Protein AF-A0A832UX25-F1 (afdb_monomer)

Sequence (79 aa):
MQLIEQVASDEIIEQAFSWLCLKRKEHSPNNDVWNLRRHWQTIKPNLQKQLLDGTYQFSPQQEIRFETDTIELWASLDA

Solvent-accessible surface area (backbone atoms only — not comparable to full-atom values): 4869 Å² total; per-residue (Å²): 135,58,71,58,60,55,57,45,26,69,69,47,46,51,50,51,50,52,51,49,52,62,76,53,62,85,54,60,82,86,41,63,54,50,59,47,65,76,42,35,90,67,46,51,65,52,52,31,49,25,52,69,70,70,65,64,74,82,72,80,69,41,77,48,79,56,100,89,50,72,48,80,43,60,50,61,93,71,100

Secondary structure (DSSP, 8-state):
--HHHHHTSHHHHHHHHHHHHHHTTTS-TTSHHHHHHHHHHHHHHHHHHHHHTT---PPPPEEEE-SS-EEEE--GGG-

Mean predicted aligned error: 3.14 Å

Radius of gyration: 14.13 Å; Cα contacts (8 Å, |Δi|>4): 59; chains: 1; bounding box: 29×22×44 Å

Foldseek 3Di:
DDPLLVCLDPVNLVVLLVVLCVVCVPPDCPAQNVVCVVCVVVVSVVLSVCSVVVNDDFDDWDWDDDPVDIDTHGRSSRD

Structure (mmCIF, N/CA/C/O backbone):
data_AF-A0A832UX25-F1
#
_entry.id   AF-A0A832UX25-F1
#
loop_
_atom_site.group_PDB
_atom_site.id
_atom_site.type_symbol
_atom_site.label_atom_id
_atom_site.label_alt_id
_atom_site.label_comp_id
_atom_site.label_asym_id
_atom_site.label_entity_id
_atom_site.label_seq_id
_atom_site.pdbx_PDB_ins_code
_atom_site.Cartn_x
_atom_site.Cartn_y
_atom_site.Cartn_z
_atom_site.occupancy
_atom_site.B_iso_or_equiv
_atom_site.auth_seq_id
_atom_site.auth_comp_id
_atom_site.auth_asym_id
_atom_site.auth_atom_id
_atom_site.pdbx_PDB_model_num
ATOM 1 N N . MET A 1 1 ? -2.782 -1.986 23.318 1.00 56.84 1 MET A N 1
ATOM 2 C CA . MET A 1 1 ? -2.793 -1.463 21.942 1.00 56.84 1 MET A CA 1
ATOM 3 C C . MET A 1 1 ? -2.358 -2.595 21.040 1.00 56.84 1 MET A C 1
ATOM 5 O O . MET A 1 1 ? -1.279 -3.140 21.254 1.00 56.84 1 MET A O 1
ATOM 9 N N . GLN A 1 2 ? -3.239 -3.045 20.156 1.00 83.94 2 GLN A N 1
ATOM 10 C CA . GLN A 1 2 ? -2.927 -4.100 19.196 1.00 83.94 2 GLN A CA 1
ATOM 11 C C . GLN A 1 2 ? -2.123 -3.495 18.036 1.00 83.94 2 GLN A C 1
ATOM 13 O O . GLN A 1 2 ? -2.393 -2.372 17.621 1.00 83.94 2 GLN A O 1
ATOM 18 N N . LEU A 1 3 ? -1.134 -4.223 17.505 1.00 94.06 3 LEU A N 1
ATOM 19 C CA . LEU A 1 3 ? -0.252 -3.734 16.431 1.00 94.06 3 LEU A CA 1
ATOM 20 C C . LEU A 1 3 ? -1.042 -3.240 15.204 1.00 94.06 3 LEU A C 1
ATOM 22 O O . LEU A 1 3 ? -0.669 -2.250 14.582 1.00 94.06 3 LEU A O 1
ATOM 26 N N . ILE A 1 4 ? -2.171 -3.885 14.899 1.00 95.94 4 ILE A N 1
ATOM 27 C CA . ILE A 1 4 ? -3.034 -3.507 13.776 1.00 95.94 4 ILE A CA 1
ATOM 28 C C . ILE A 1 4 ? -3.679 -2.123 13.951 1.00 95.94 4 ILE A C 1
ATOM 30 O O . ILE A 1 4 ? -3.843 -1.404 12.971 1.00 95.94 4 ILE A O 1
ATOM 34 N N . GLU A 1 5 ? -3.968 -1.702 15.188 1.00 96.88 5 GLU A N 1
ATOM 35 C CA . GLU A 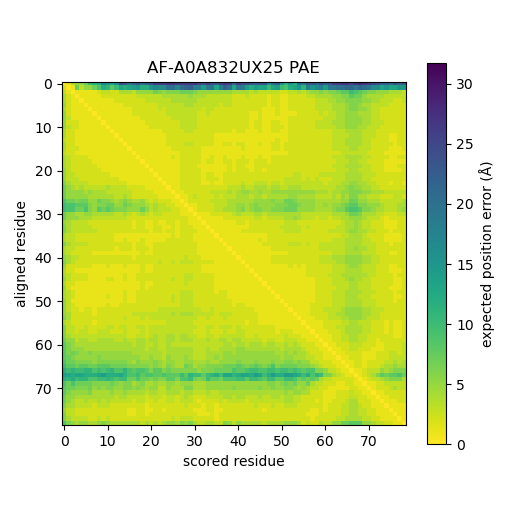1 5 ? -4.504 -0.364 15.482 1.00 96.88 5 GLU A CA 1
ATOM 36 C C . GLU A 1 5 ? -3.464 0.722 15.181 1.00 96.88 5 GLU A C 1
ATOM 38 O O . GLU A 1 5 ? -3.808 1.799 14.699 1.00 96.88 5 GLU A O 1
ATOM 43 N N . GLN A 1 6 ? -2.181 0.431 15.425 1.00 96.94 6 GLN A N 1
ATOM 44 C CA . GLN A 1 6 ? -1.084 1.337 15.079 1.00 96.94 6 GLN A CA 1
ATOM 45 C C . GLN A 1 6 ? -0.889 1.411 13.566 1.00 96.94 6 GLN A C 1
ATOM 47 O O . GLN A 1 6 ? -0.767 2.505 13.022 1.00 96.94 6 GLN A O 1
ATOM 52 N N . VAL A 1 7 ? -0.900 0.262 12.882 1.00 96.31 7 VAL A N 1
ATOM 53 C CA . VAL A 1 7 ? -0.763 0.197 11.418 1.00 96.31 7 VAL A CA 1
ATOM 54 C C . VAL A 1 7 ? -1.897 0.947 10.723 1.00 96.31 7 VAL A C 1
ATOM 56 O O . VAL A 1 7 ? -1.639 1.703 9.797 1.00 96.31 7 VAL A O 1
ATOM 59 N N . ALA A 1 8 ? -3.136 0.788 11.191 1.00 97.38 8 ALA A N 1
ATOM 60 C CA . ALA A 1 8 ? -4.302 1.471 10.636 1.00 97.38 8 ALA A CA 1
ATOM 61 C C . ALA A 1 8 ? -4.459 2.923 11.126 1.00 97.38 8 ALA A C 1
ATOM 63 O O . ALA A 1 8 ? -5.423 3.593 10.747 1.00 97.38 8 ALA A O 1
ATOM 64 N N . SER A 1 9 ? -3.553 3.426 11.969 1.00 98.00 9 SER A N 1
ATOM 65 C CA . SER A 1 9 ? -3.621 4.805 12.450 1.00 98.00 9 SER A CA 1
ATOM 66 C C . SER A 1 9 ? -3.483 5.803 11.300 1.00 98.00 9 SER A C 1
ATOM 68 O O . SER A 1 9 ? -2.855 5.530 10.276 1.00 98.00 9 SER A O 1
ATOM 70 N N . ASP A 1 10 ? -4.092 6.974 11.475 1.00 98.19 10 ASP A N 1
ATOM 71 C CA . ASP A 1 10 ? -4.081 8.036 10.470 1.00 98.19 10 ASP A CA 1
ATOM 72 C C . ASP A 1 10 ? -2.652 8.423 10.061 1.00 98.19 10 ASP A C 1
ATOM 74 O O . ASP A 1 10 ? -2.337 8.481 8.875 1.00 98.19 10 ASP A O 1
ATOM 78 N N . GLU A 1 11 ? -1.778 8.582 11.058 1.00 98.19 11 GLU A N 1
ATOM 79 C CA . GLU A 1 11 ? -0.374 8.952 10.892 1.00 98.19 11 GLU A CA 1
ATOM 80 C C . GLU A 1 11 ? 0.404 7.927 10.058 1.00 98.19 11 GLU A C 1
ATOM 82 O O . GLU A 1 11 ? 1.052 8.297 9.078 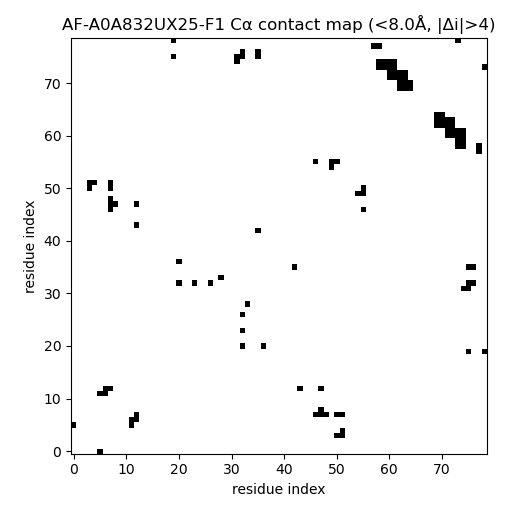1.00 98.19 11 GLU A O 1
ATOM 87 N N . ILE A 1 12 ? 0.307 6.637 10.401 1.00 98.06 12 ILE A N 1
ATOM 88 C CA . ILE A 1 12 ? 1.052 5.579 9.705 1.00 98.06 12 ILE A CA 1
ATOM 89 C C . ILE A 1 12 ? 0.547 5.399 8.273 1.00 98.06 12 ILE A C 1
ATOM 91 O O . ILE A 1 12 ? 1.352 5.284 7.347 1.00 98.06 12 ILE A O 1
ATOM 95 N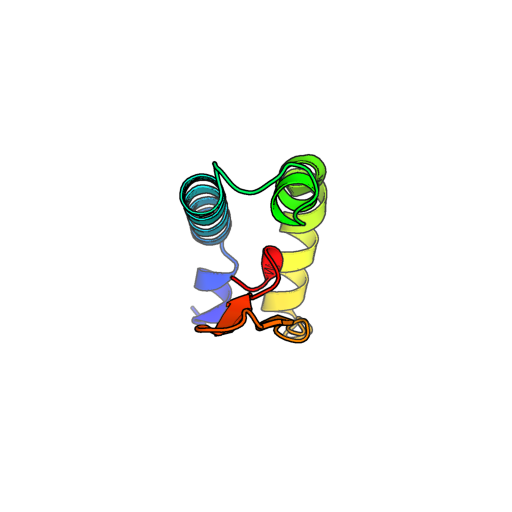 N . ILE A 1 13 ? -0.770 5.430 8.067 1.00 98.19 13 ILE A N 1
ATOM 96 C CA . ILE A 1 13 ? -1.365 5.281 6.736 1.00 98.19 13 ILE A CA 1
ATOM 97 C C . ILE A 1 13 ? -1.016 6.471 5.829 1.00 98.19 13 ILE A C 1
ATOM 99 O O . ILE A 1 13 ? -0.675 6.266 4.663 1.00 98.19 13 ILE A O 1
ATOM 103 N N . GLU A 1 14 ? -1.020 7.706 6.340 1.00 98.44 14 GLU A N 1
ATOM 104 C CA . GLU A 1 14 ? -0.582 8.876 5.561 1.00 98.44 14 GLU A CA 1
ATOM 105 C C . GLU A 1 14 ? 0.922 8.868 5.275 1.00 98.44 14 GLU A C 1
ATOM 107 O O . GLU A 1 14 ? 1.354 9.253 4.182 1.00 98.44 14 GLU A O 1
ATOM 112 N N . GLN A 1 15 ? 1.736 8.402 6.224 1.00 98.44 15 GLN A N 1
ATOM 113 C CA . GLN A 1 15 ? 3.175 8.261 6.022 1.00 98.44 15 GLN A CA 1
ATOM 114 C C . GLN A 1 15 ? 3.485 7.218 4.940 1.00 98.44 15 GLN A C 1
ATOM 116 O O . GLN A 1 15 ? 4.296 7.488 4.050 1.00 98.44 15 GLN A O 1
ATOM 121 N N . ALA A 1 16 ? 2.809 6.065 4.970 1.00 98.12 16 ALA A N 1
ATOM 122 C CA . ALA A 1 16 ? 2.929 5.023 3.952 1.00 98.12 16 ALA A CA 1
ATOM 123 C C . ALA A 1 16 ? 2.496 5.536 2.569 1.00 98.12 16 ALA A C 1
ATOM 125 O O . ALA A 1 16 ? 3.234 5.399 1.590 1.00 98.12 16 ALA A O 1
ATOM 126 N N . PHE A 1 17 ? 1.357 6.228 2.492 1.00 98.38 17 PHE A N 1
ATOM 127 C CA . PHE A 1 17 ? 0.885 6.838 1.249 1.00 98.38 17 PHE A CA 1
ATOM 128 C C . PHE A 1 17 ? 1.857 7.890 0.699 1.00 98.38 17 PHE A C 1
ATOM 130 O O . PHE A 1 17 ? 2.149 7.910 -0.501 1.00 98.38 17 PHE A O 1
ATOM 137 N N . SER A 1 18 ? 2.416 8.735 1.566 1.00 98.12 18 SER A N 1
ATOM 138 C CA . SER A 1 18 ? 3.419 9.734 1.183 1.00 98.12 18 SER A CA 1
ATOM 139 C C . SER A 1 18 ? 4.689 9.079 0.643 1.00 98.12 18 SER A C 1
ATOM 141 O O . SER A 1 18 ? 5.199 9.478 -0.409 1.00 98.12 18 SER A O 1
ATOM 143 N N . TRP A 1 19 ? 5.178 8.035 1.317 1.00 98.06 19 TRP A N 1
ATOM 144 C CA . TRP A 1 19 ? 6.325 7.253 0.862 1.00 98.06 19 TRP A CA 1
ATOM 145 C C . TRP A 1 19 ? 6.073 6.625 -0.513 1.00 98.06 19 TRP A C 1
ATOM 147 O O . TRP A 1 19 ? 6.898 6.779 -1.417 1.00 98.06 19 TRP A O 1
ATOM 157 N N . LEU A 1 20 ? 4.908 6.006 -0.715 1.00 97.69 20 LEU A N 1
ATOM 158 C CA . LEU A 1 20 ? 4.515 5.412 -1.991 1.00 97.69 20 LEU A CA 1
ATOM 159 C C . LEU A 1 20 ? 4.468 6.459 -3.112 1.00 97.69 20 LEU A C 1
ATOM 161 O O . LEU A 1 20 ? 4.957 6.224 -4.222 1.00 97.69 20 LEU A O 1
ATOM 165 N N . CYS A 1 21 ? 3.912 7.640 -2.825 1.00 96.88 21 CYS A N 1
ATOM 166 C CA . CYS A 1 21 ? 3.850 8.743 -3.778 1.00 96.88 21 CYS A CA 1
ATOM 167 C C . CYS A 1 21 ? 5.243 9.210 -4.217 1.00 96.88 21 CYS A C 1
ATOM 169 O O . CYS A 1 21 ? 5.459 9.506 -5.395 1.00 96.88 21 CYS A O 1
ATOM 171 N N . LEU A 1 22 ? 6.203 9.248 -3.297 1.00 97.44 22 LEU A N 1
ATOM 172 C CA . LEU A 1 22 ? 7.589 9.563 -3.629 1.00 97.44 22 LEU A CA 1
ATOM 173 C C . LEU A 1 22 ? 8.239 8.428 -4.424 1.00 97.44 22 LEU A C 1
ATOM 175 O O . LEU A 1 22 ? 8.845 8.681 -5.465 1.00 97.44 22 LEU A O 1
ATOM 179 N N . LYS A 1 23 ? 8.066 7.177 -3.984 1.00 95.75 23 LYS A N 1
ATOM 180 C CA . LYS A 1 23 ? 8.689 6.004 -4.606 1.00 95.75 23 LYS A CA 1
ATOM 181 C C . LYS A 1 23 ? 8.242 5.802 -6.052 1.00 95.75 23 LYS A C 1
ATOM 183 O O . LYS A 1 23 ? 9.063 5.462 -6.898 1.00 95.75 23 LYS A O 1
ATOM 188 N N . ARG A 1 24 ? 6.961 6.045 -6.340 1.00 95.25 24 ARG A N 1
ATOM 189 C CA . ARG A 1 24 ? 6.350 5.856 -7.664 1.00 95.25 24 ARG A CA 1
ATOM 190 C C . ARG A 1 24 ? 6.089 7.173 -8.405 1.00 95.25 24 ARG A C 1
ATOM 192 O O . ARG A 1 24 ? 5.208 7.233 -9.255 1.00 95.25 24 ARG A O 1
ATOM 199 N N . LYS A 1 25 ? 6.806 8.253 -8.071 1.00 95.56 25 LYS A N 1
ATOM 200 C CA . LYS A 1 25 ? 6.600 9.587 -8.671 1.00 95.56 25 LYS A CA 1
ATOM 201 C C . LYS A 1 25 ? 6.766 9.600 -10.194 1.00 95.56 25 LYS A C 1
ATOM 203 O O . LYS A 1 25 ? 5.996 10.273 -10.866 1.00 95.56 25 LYS A O 1
ATOM 208 N N . GLU A 1 26 ? 7.730 8.840 -10.706 1.00 94.69 26 GLU A N 1
ATOM 209 C CA . GLU A 1 26 ? 8.074 8.788 -12.134 1.00 94.69 26 GLU A CA 1
ATOM 210 C C . GLU A 1 26 ? 7.369 7.636 -12.878 1.00 94.69 26 GLU A C 1
ATOM 212 O O . GLU A 1 26 ? 7.670 7.362 -14.038 1.00 94.69 26 GLU A O 1
ATOM 217 N N . HIS A 1 27 ? 6.434 6.93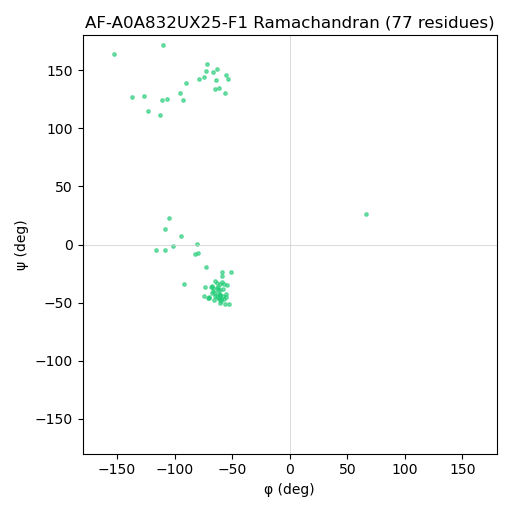0 -12.226 1.00 91.50 27 HIS A N 1
ATOM 218 C CA . HIS A 1 27 ? 5.634 5.910 -12.907 1.00 91.50 27 HIS A CA 1
ATOM 219 C C . HIS A 1 27 ? 4.723 6.560 -13.952 1.00 91.50 27 HIS A C 1
ATOM 221 O O . HIS A 1 27 ? 4.229 7.674 -13.755 1.00 91.50 27 HIS A O 1
ATOM 227 N N . SER A 1 28 ? 4.445 5.831 -15.037 1.00 90.69 28 SER A N 1
ATOM 228 C CA . SER A 1 28 ? 3.552 6.305 -16.096 1.00 90.69 28 SER A CA 1
ATOM 229 C C . SER A 1 28 ? 2.196 6.733 -15.517 1.00 90.69 28 SER A C 1
ATOM 231 O O . SER A 1 28 ? 1.692 6.056 -14.618 1.00 90.69 28 SER A O 1
ATOM 233 N N . PRO A 1 29 ? 1.561 7.802 -16.034 1.00 86.62 29 PRO A N 1
ATOM 234 C CA . PRO A 1 29 ? 0.212 8.222 -15.640 1.00 86.62 29 PRO A CA 1
ATOM 235 C C . PRO A 1 29 ? -0.845 7.109 -15.689 1.00 86.62 29 PRO A C 1
ATOM 237 O O . PRO A 1 29 ? -1.850 7.183 -14.988 1.00 86.62 29 PRO A O 1
ATOM 240 N N . ASN A 1 30 ? -0.609 6.070 -16.496 1.00 87.69 30 ASN A N 1
ATOM 241 C CA . ASN A 1 30 ? -1.497 4.916 -16.626 1.00 87.69 30 ASN A CA 1
ATOM 242 C C . ASN A 1 30 ? -1.306 3.860 -15.518 1.00 87.69 30 ASN A C 1
ATOM 244 O O . ASN A 1 30 ? -2.092 2.919 -15.444 1.00 87.69 30 ASN A O 1
ATOM 248 N N . ASN A 1 31 ? -0.282 3.982 -14.666 1.00 90.50 31 ASN A N 1
ATOM 249 C CA . ASN A 1 31 ? -0.115 3.113 -13.504 1.00 90.50 31 ASN A CA 1
ATOM 250 C C . ASN A 1 31 ? -1.138 3.449 -12.409 1.00 90.50 31 ASN A C 1
ATOM 252 O O . ASN A 1 31 ? -1.525 4.600 -12.196 1.00 90.50 31 ASN A O 1
ATOM 256 N N . ASP A 1 32 ? -1.519 2.424 -11.654 1.00 94.06 32 ASP A N 1
ATOM 257 C CA . ASP A 1 32 ? -2.539 2.477 -10.606 1.00 94.06 32 ASP A CA 1
ATOM 258 C C . ASP A 1 32 ? -2.255 3.488 -9.476 1.00 94.06 32 ASP A C 1
ATOM 260 O O . ASP A 1 32 ? -3.197 3.999 -8.867 1.00 94.06 32 ASP A O 1
ATOM 264 N N . VAL A 1 33 ? -0.989 3.861 -9.245 1.00 95.88 33 VAL A N 1
ATOM 265 C CA . VAL A 1 33 ? -0.604 4.857 -8.229 1.00 95.88 33 VAL A CA 1
ATOM 266 C C . VAL A 1 33 ? -1.296 6.203 -8.443 1.00 95.88 33 VAL A C 1
ATOM 268 O O . VAL A 1 33 ? -1.644 6.884 -7.481 1.00 95.88 33 VAL A O 1
ATOM 271 N N . TRP A 1 34 ? -1.538 6.601 -9.692 1.00 95.94 34 TRP A N 1
ATOM 272 C CA . TRP A 1 34 ? -2.179 7.881 -9.992 1.00 95.94 34 TRP A CA 1
ATOM 273 C C . TRP A 1 34 ? -3.670 7.858 -9.670 1.00 95.94 34 TRP A C 1
ATOM 275 O O . TRP A 1 34 ? -4.199 8.831 -9.126 1.00 95.94 34 TRP A O 1
ATOM 285 N N . ASN A 1 35 ? -4.332 6.724 -9.913 1.00 95.94 35 ASN A N 1
ATOM 286 C CA . ASN A 1 35 ? -5.708 6.511 -9.476 1.00 95.94 35 ASN A CA 1
ATOM 287 C C . ASN A 1 35 ? -5.804 6.495 -7.949 1.00 95.94 35 ASN A C 1
ATOM 289 O O . ASN A 1 35 ? -6.711 7.124 -7.405 1.00 95.94 35 ASN A O 1
ATOM 293 N N . LEU A 1 36 ? -4.853 5.854 -7.264 1.00 97.06 36 LEU A N 1
ATOM 294 C CA . LEU A 1 36 ? -4.789 5.862 -5.804 1.00 97.06 36 LEU A CA 1
ATOM 295 C C . LEU A 1 36 ? -4.637 7.288 -5.260 1.00 97.06 36 LEU A C 1
ATOM 297 O O . LEU A 1 36 ? -5.419 7.698 -4.409 1.00 97.06 36 LEU A O 1
ATOM 301 N N . ARG A 1 37 ? -3.704 8.083 -5.802 1.00 97.12 37 ARG A N 1
ATOM 302 C CA . ARG A 1 37 ? -3.503 9.488 -5.401 1.00 97.12 37 ARG A CA 1
ATOM 303 C C . ARG A 1 37 ? -4.758 10.327 -5.560 1.00 97.12 37 ARG A C 1
ATOM 305 O O . ARG A 1 37 ? -5.125 11.071 -4.657 1.00 97.12 37 ARG A O 1
ATOM 312 N N . ARG A 1 38 ? -5.414 10.204 -6.715 1.00 97.19 38 ARG A N 1
A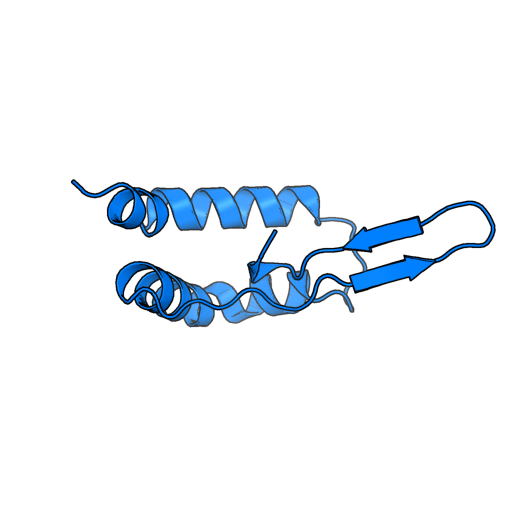TOM 313 C CA . ARG A 1 38 ? -6.616 10.977 -7.035 1.00 97.19 38 ARG A CA 1
ATOM 314 C C . ARG A 1 38 ? -7.768 10.679 -6.077 1.00 97.19 38 ARG A C 1
ATOM 316 O O . ARG A 1 38 ? -8.525 11.588 -5.755 1.00 97.19 38 ARG A O 1
ATOM 323 N N . HIS A 1 39 ? -7.905 9.430 -5.642 1.00 97.62 39 HIS A N 1
ATOM 324 C CA . HIS A 1 39 ? -9.040 8.973 -4.837 1.00 97.62 39 HIS A CA 1
ATOM 325 C C . HIS A 1 39 ? -8.671 8.695 -3.375 1.00 97.62 39 HIS A C 1
ATOM 327 O O . HIS A 1 39 ? -9.466 8.099 -2.648 1.00 97.62 39 HIS A O 1
ATOM 333 N N . TRP A 1 40 ? -7.491 9.135 -2.923 1.00 98.12 40 TRP A N 1
ATOM 334 C CA . TRP A 1 40 ? -6.947 8.777 -1.612 1.00 98.12 40 TRP A CA 1
ATOM 335 C C . TRP A 1 40 ? -7.895 9.103 -0.458 1.00 98.12 40 TRP A C 1
ATOM 337 O O . TRP A 1 40 ? -8.135 8.259 0.399 1.00 98.12 40 TRP A O 1
ATOM 347 N N . GLN A 1 41 ? -8.530 10.276 -0.496 1.00 97.88 41 GLN A N 1
ATOM 348 C CA . GLN A 1 41 ? -9.488 10.707 0.529 1.00 97.88 41 GLN A CA 1
ATOM 349 C C . GLN A 1 41 ? -10.689 9.758 0.684 1.00 97.88 41 GLN A C 1
ATOM 351 O O . GLN A 1 41 ? -11.269 9.675 1.762 1.00 97.88 41 GLN A O 1
ATOM 356 N N . THR A 1 42 ? -11.064 9.033 -0.373 1.00 97.88 42 THR A N 1
ATOM 357 C CA . THR A 1 42 ? -12.141 8.033 -0.339 1.00 97.88 42 THR A CA 1
ATOM 358 C C . THR A 1 42 ? -11.614 6.635 -0.011 1.00 97.88 42 THR A C 1
ATOM 360 O O . THR A 1 42 ? -12.294 5.868 0.666 1.00 97.88 42 THR A O 1
ATOM 363 N N . ILE A 1 43 ? -10.404 6.300 -0.465 1.00 98.31 43 ILE A N 1
ATOM 364 C CA . ILE A 1 43 ? -9.788 4.981 -0.267 1.00 98.31 43 ILE A CA 1
ATOM 365 C C . ILE A 1 43 ? -9.301 4.802 1.175 1.00 98.31 43 ILE A C 1
ATOM 367 O O . ILE A 1 43 ? -9.571 3.764 1.776 1.00 98.31 43 ILE A O 1
ATOM 371 N N . LYS A 1 44 ? -8.637 5.810 1.753 1.00 98.44 44 LYS A N 1
ATOM 372 C CA . LYS A 1 44 ? -8.016 5.738 3.083 1.00 98.44 44 LYS A CA 1
ATOM 373 C C . LYS A 1 44 ? -8.983 5.273 4.184 1.00 98.44 44 LYS A C 1
ATOM 375 O O . LYS A 1 44 ? -8.646 4.300 4.858 1.00 98.44 44 LYS A O 1
ATOM 380 N N . PRO A 1 45 ? -10.186 5.862 4.356 1.00 98.38 45 PRO A N 1
ATOM 381 C CA . PRO A 1 45 ? -11.100 5.416 5.409 1.00 98.38 45 PRO A CA 1
ATOM 382 C C . PRO A 1 45 ? -11.564 3.966 5.225 1.00 98.38 45 PRO A C 1
ATOM 384 O O . PRO A 1 45 ? -11.778 3.251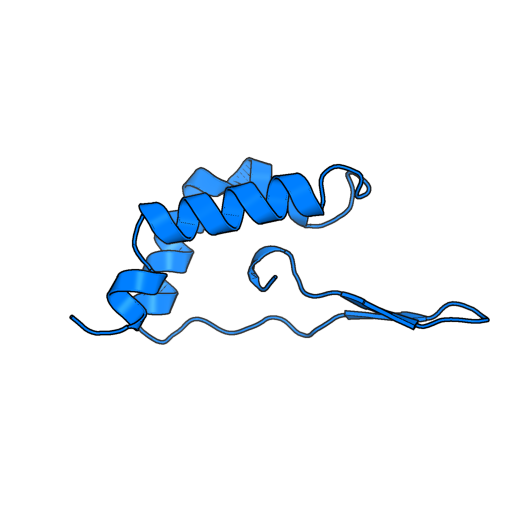 6.203 1.00 98.38 45 PRO A O 1
ATOM 387 N N . ASN A 1 46 ? -11.713 3.517 3.973 1.00 98.25 46 ASN A N 1
ATOM 388 C CA . ASN A 1 46 ? -12.096 2.142 3.669 1.00 98.25 46 ASN A CA 1
ATOM 389 C C . ASN A 1 46 ? -10.956 1.166 3.992 1.00 98.25 46 ASN A C 1
ATOM 391 O O . ASN A 1 46 ? -11.187 0.188 4.696 1.00 98.25 46 ASN A O 1
ATOM 395 N N . LEU A 1 47 ? -9.727 1.493 3.577 1.00 98.25 47 LEU A N 1
ATOM 396 C CA . LEU A 1 47 ? -8.522 0.726 3.893 1.00 98.25 47 LEU A CA 1
ATOM 397 C C . LEU A 1 47 ? -8.345 0.566 5.409 1.00 98.25 47 LEU A C 1
ATOM 399 O O . LEU A 1 47 ? -8.210 -0.551 5.898 1.00 98.25 47 LEU A O 1
ATOM 403 N N . GLN A 1 48 ? -8.410 1.664 6.168 1.00 98.38 48 GLN A N 1
ATOM 404 C CA . GLN A 1 48 ? -8.287 1.628 7.630 1.00 98.38 48 GLN A CA 1
ATOM 405 C C . GLN A 1 48 ? -9.346 0.723 8.262 1.00 98.38 48 GLN A C 1
ATOM 407 O O . GLN A 1 48 ? -9.024 -0.106 9.112 1.00 98.38 48 GLN A O 1
ATOM 412 N N . LYS A 1 49 ? -10.601 0.832 7.811 1.00 98.31 49 LYS A N 1
ATOM 413 C CA . LYS A 1 49 ? -11.682 -0.038 8.275 1.00 98.31 49 LYS A CA 1
ATOM 414 C C . LYS A 1 49 ? -11.407 -1.507 7.952 1.00 98.31 49 LYS A C 1
ATOM 416 O O . LYS A 1 49 ? -11.553 -2.347 8.829 1.00 98.31 49 LYS A O 1
ATOM 421 N N . GLN A 1 50 ? -10.992 -1.821 6.728 1.00 98.31 50 GLN A N 1
ATOM 422 C CA . GLN A 1 50 ? -10.701 -3.195 6.316 1.00 98.31 50 GLN A CA 1
ATOM 423 C C . GLN A 1 50 ? -9.539 -3.810 7.102 1.00 98.31 50 GLN A C 1
ATOM 425 O O . GLN A 1 50 ? -9.599 -4.991 7.440 1.00 98.31 50 GLN A O 1
ATOM 430 N N . LEU A 1 51 ? -8.511 -3.022 7.425 1.00 97.25 51 LEU A N 1
ATOM 431 C CA . LEU A 1 51 ? -7.395 -3.456 8.267 1.00 97.25 51 LEU A CA 1
ATOM 432 C C . LEU A 1 51 ? -7.856 -3.757 9.697 1.00 97.25 51 LEU A C 1
ATOM 434 O O . LEU A 1 51 ? -7.541 -4.819 10.228 1.00 97.25 51 LEU A O 1
ATOM 438 N N . LEU A 1 52 ? -8.636 -2.855 10.300 1.00 97.62 52 LEU A N 1
ATOM 439 C CA . LEU A 1 52 ? -9.162 -3.023 11.659 1.00 97.62 52 LEU A CA 1
ATOM 440 C C . LEU A 1 52 ? -10.161 -4.183 11.762 1.00 97.62 52 LEU A C 1
ATOM 442 O O . LEU A 1 52 ? -10.145 -4.921 12.743 1.00 97.62 52 LEU A O 1
ATOM 446 N N . ASP A 1 53 ? -10.991 -4.374 10.737 1.00 97.62 53 ASP A N 1
ATOM 447 C CA . ASP A 1 53 ? -11.971 -5.461 10.669 1.00 97.62 53 ASP A CA 1
ATOM 448 C C . ASP A 1 53 ? -11.324 -6.804 10.259 1.00 97.62 53 ASP A C 1
ATOM 450 O O . ASP A 1 53 ? -11.998 -7.834 10.255 1.00 97.62 53 ASP A O 1
ATOM 454 N N . GLY A 1 54 ? -10.038 -6.818 9.881 1.00 96.94 54 GLY A N 1
ATOM 455 C CA . GLY A 1 54 ? -9.337 -8.018 9.405 1.00 96.94 54 GLY A CA 1
ATOM 456 C C . GLY A 1 54 ? -9.865 -8.557 8.070 1.00 96.94 54 GLY A C 1
ATOM 457 O O . GLY A 1 54 ? -9.780 -9.754 7.805 1.00 96.94 54 GLY A O 1
ATOM 458 N N . THR A 1 55 ? -10.447 -7.689 7.240 1.00 98.19 55 THR A N 1
ATOM 459 C CA . THR A 1 55 ? -11.094 -8.044 5.963 1.00 98.19 55 THR A CA 1
ATOM 460 C C . THR A 1 55 ? -10.311 -7.594 4.733 1.00 98.19 55 THR A C 1
ATOM 462 O O . THR A 1 55 ? -10.708 -7.921 3.614 1.00 98.19 55 THR A O 1
ATOM 465 N N . TYR A 1 56 ? -9.205 -6.865 4.917 1.00 97.62 56 TYR A N 1
ATOM 466 C CA . TYR A 1 56 ? -8.328 -6.469 3.819 1.00 97.62 56 TYR A CA 1
ATOM 467 C C . TYR A 1 56 ? -7.740 -7.696 3.111 1.00 97.62 56 TYR A C 1
ATOM 469 O O . TYR A 1 56 ? -7.263 -8.629 3.759 1.00 97.62 56 TYR A O 1
ATOM 477 N N . GLN A 1 57 ? -7.758 -7.687 1.780 1.00 97.31 57 GLN A N 1
ATOM 478 C CA . GLN A 1 57 ? -7.191 -8.745 0.949 1.00 97.31 57 GLN A CA 1
ATOM 479 C C . GLN A 1 57 ? -6.223 -8.130 -0.049 1.00 97.31 57 GLN A C 1
ATOM 481 O O . GLN A 1 57 ? -6.590 -7.214 -0.782 1.00 97.31 57 GLN A O 1
ATOM 486 N N . PHE A 1 58 ? -5.006 -8.667 -0.081 1.00 96.19 58 PHE A N 1
ATOM 487 C CA . PHE A 1 58 ? -3.999 -8.268 -1.052 1.00 96.19 58 PHE A CA 1
ATOM 488 C C . PHE A 1 58 ? -4.440 -8.615 -2.473 1.00 96.19 58 PHE A C 1
ATOM 490 O O . PHE A 1 58 ? -5.005 -9.684 -2.728 1.00 96.19 58 PHE A O 1
ATOM 497 N N . SER A 1 59 ? -4.131 -7.725 -3.409 1.00 95.50 59 SER A N 1
ATOM 498 C CA . SER A 1 59 ? -4.294 -7.987 -4.834 1.00 95.50 59 SER A CA 1
ATOM 499 C C . SER A 1 59 ? -3.231 -8.982 -5.315 1.00 95.50 59 SER A C 1
ATOM 501 O O . SER A 1 59 ? -2.141 -9.056 -4.740 1.00 95.50 59 SER A O 1
ATOM 503 N N . PRO A 1 60 ? -3.485 -9.722 -6.408 1.00 95.06 60 PRO A N 1
ATOM 504 C CA . PRO A 1 60 ? -2.444 -10.509 -7.056 1.00 95.06 60 PRO A CA 1
ATOM 505 C C . PRO A 1 60 ? -1.251 -9.629 -7.455 1.00 95.06 60 PRO A C 1
ATOM 507 O O . PRO A 1 60 ? -1.426 -8.598 -8.110 1.00 95.06 60 PRO A O 1
ATOM 510 N N . GLN A 1 61 ? -0.041 -10.054 -7.090 1.00 95.12 61 GLN A N 1
ATOM 511 C CA . GLN A 1 61 ? 1.196 -9.424 -7.546 1.00 95.12 61 GLN A CA 1
ATOM 512 C C . GLN A 1 61 ? 1.328 -9.612 -9.062 1.00 95.12 61 GLN A C 1
ATOM 514 O O . GLN A 1 61 ? 1.099 -10.704 -9.588 1.00 95.12 61 GLN A O 1
ATOM 519 N N . GLN A 1 62 ? 1.676 -8.544 -9.775 1.00 92.31 62 GLN A N 1
ATOM 520 C CA . GLN A 1 62 ? 1.895 -8.594 -11.215 1.00 92.31 62 GLN A CA 1
ATOM 521 C C . GLN A 1 62 ? 3.352 -8.911 -11.512 1.00 92.31 62 GLN A C 1
ATOM 523 O O . GLN A 1 62 ? 4.256 -8.350 -10.905 1.00 92.31 62 GLN A O 1
ATOM 528 N N . GLU A 1 63 ? 3.581 -9.764 -12.498 1.00 94.38 63 GLU A N 1
ATOM 529 C CA . GLU A 1 63 ? 4.912 -10.052 -13.010 1.00 94.38 63 GLU A CA 1
ATOM 530 C C . GLU A 1 63 ? 5.022 -9.483 -14.427 1.00 94.38 63 GLU A C 1
ATOM 532 O O . GLU A 1 63 ? 4.207 -9.787 -15.300 1.00 94.38 63 GLU A O 1
ATOM 537 N N . ILE A 1 64 ? 6.019 -8.633 -14.656 1.00 91.06 64 ILE A N 1
ATOM 538 C CA . ILE A 1 64 ? 6.301 -8.023 -15.954 1.00 91.06 64 ILE A CA 1
ATOM 539 C C . ILE A 1 64 ? 7.625 -8.593 -16.450 1.00 91.06 64 ILE A C 1
ATOM 541 O O . ILE A 1 64 ? 8.684 -8.317 -15.886 1.00 91.06 64 ILE A O 1
ATOM 545 N N . ARG A 1 65 ? 7.559 -9.393 -17.515 1.00 94.88 65 ARG A N 1
ATOM 546 C CA . ARG A 1 65 ? 8.725 -10.047 -18.114 1.00 94.88 65 ARG A CA 1
ATOM 547 C C . ARG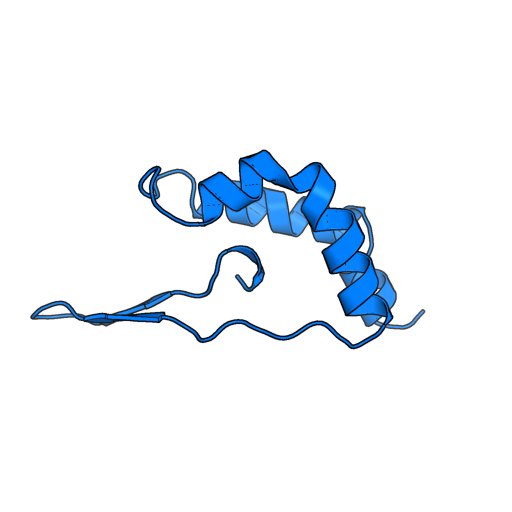 A 1 65 ? 9.277 -9.227 -19.274 1.00 94.88 65 ARG A C 1
ATOM 549 O O . ARG A 1 65 ? 8.543 -8.864 -20.192 1.00 94.88 65 ARG A O 1
ATOM 556 N N . PHE A 1 66 ? 10.580 -9.001 -19.239 1.00 92.06 66 PHE A N 1
ATOM 557 C CA . PHE A 1 66 ? 11.390 -8.484 -20.334 1.00 92.06 66 PHE A CA 1
ATOM 558 C C . PHE A 1 66 ? 12.304 -9.601 -20.852 1.00 92.06 66 PHE A C 1
ATOM 560 O O . PHE A 1 66 ? 12.395 -10.670 -20.252 1.00 92.06 66 PHE A O 1
ATOM 567 N N . GLU A 1 67 ? 13.003 -9.367 -21.963 1.00 93.38 67 GLU A N 1
ATOM 568 C CA . GLU A 1 67 ? 13.896 -10.379 -22.551 1.00 93.38 67 GLU A CA 1
ATOM 569 C C . GLU A 1 67 ? 15.032 -10.803 -21.607 1.00 93.38 67 GLU A C 1
ATOM 571 O O . GLU A 1 67 ? 15.443 -11.961 -21.615 1.00 93.38 67 GLU A O 1
ATOM 576 N N . THR A 1 68 ? 15.530 -9.877 -20.784 1.00 94.00 68 THR A N 1
ATOM 577 C CA . THR A 1 68 ? 16.679 -10.104 -19.895 1.00 94.00 68 THR A CA 1
ATOM 578 C C . THR A 1 68 ? 16.343 -10.004 -18.414 1.00 94.00 68 THR A C 1
ATOM 580 O O . THR A 1 68 ? 17.229 -10.215 -17.591 1.00 94.00 68 THR A O 1
ATOM 583 N N . ASP A 1 69 ? 15.112 -9.630 -18.061 1.00 94.19 69 ASP A N 1
ATOM 584 C CA . ASP A 1 69 ? 14.765 -9.309 -16.678 1.00 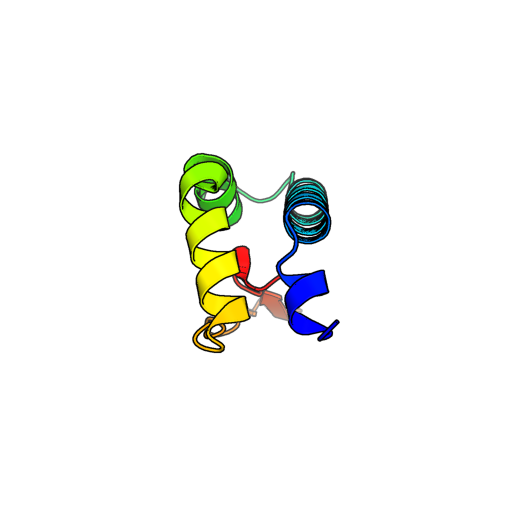94.19 69 ASP A CA 1
ATOM 585 C C . ASP A 1 69 ? 13.285 -9.557 -16.379 1.00 94.19 69 ASP A C 1
ATOM 587 O O . ASP A 1 69 ? 12.454 -9.706 -17.275 1.00 94.19 69 ASP A O 1
ATOM 591 N N . THR A 1 70 ? 12.938 -9.619 -15.102 1.00 94.06 70 THR A N 1
ATOM 592 C CA . THR A 1 70 ? 11.564 -9.761 -14.627 1.00 94.06 70 THR A CA 1
ATOM 593 C C . THR A 1 70 ? 11.343 -8.827 -13.450 1.00 94.06 70 THR A C 1
ATOM 595 O O . THR A 1 70 ? 12.084 -8.848 -12.473 1.00 94.06 70 THR A O 1
ATOM 598 N N . ILE A 1 71 ? 10.304 -8.003 -13.548 1.00 92.19 71 ILE A N 1
ATOM 599 C CA . ILE A 1 71 ? 9.908 -7.077 -12.493 1.00 92.19 71 ILE A CA 1
ATOM 600 C C . ILE A 1 71 ? 8.647 -7.609 -11.836 1.00 92.19 71 ILE A C 1
ATOM 602 O O . ILE A 1 71 ? 7.627 -7.810 -12.495 1.00 92.19 71 ILE A O 1
ATOM 606 N N . GLU A 1 72 ? 8.701 -7.767 -10.522 1.00 93.19 72 GLU A N 1
ATOM 607 C CA . GLU A 1 72 ? 7.525 -8.036 -9.714 1.00 93.19 72 GLU A CA 1
ATOM 608 C C . GLU A 1 72 ? 6.943 -6.722 -9.183 1.00 93.19 72 GLU A C 1
ATOM 610 O O . GLU A 1 72 ? 7.625 -5.925 -8.532 1.00 93.19 72 GLU A O 1
ATOM 615 N N . LEU A 1 73 ? 5.667 -6.483 -9.458 1.00 92.06 73 LEU A N 1
ATOM 616 C CA . LEU A 1 73 ? 4.975 -5.244 -9.147 1.00 92.06 73 LEU A CA 1
ATOM 617 C C . LEU A 1 73 ? 3.747 -5.518 -8.280 1.00 92.06 73 LEU A C 1
ATOM 619 O O . LEU A 1 73 ? 2.762 -6.110 -8.716 1.00 92.06 73 LEU A O 1
ATOM 623 N N . TRP A 1 74 ? 3.791 -5.016 -7.050 1.00 94.56 74 TRP A N 1
ATOM 624 C CA . TRP A 1 74 ? 2.626 -4.952 -6.173 1.00 94.56 74 TRP A CA 1
ATOM 625 C C . TRP A 1 74 ? 1.671 -3.844 -6.615 1.00 94.56 74 TRP A C 1
ATOM 627 O O . TRP A 1 74 ? 2.116 -2.760 -7.028 1.00 94.56 74 TRP A O 1
ATOM 637 N N . ALA A 1 75 ? 0.365 -4.086 -6.475 1.00 95.62 75 ALA A N 1
ATOM 638 C CA . ALA A 1 75 ? -0.625 -3.025 -6.603 1.00 95.62 75 ALA A CA 1
ATOM 639 C C . ALA A 1 75 ? -0.283 -1.889 -5.630 1.00 95.62 75 ALA A C 1
ATOM 641 O O . ALA A 1 75 ? 0.254 -2.110 -4.550 1.00 95.62 75 ALA A O 1
ATOM 642 N N . SER A 1 76 ? -0.552 -0.650 -6.017 1.00 96.50 76 SER A N 1
ATOM 643 C CA . SER A 1 76 ? -0.163 0.533 -5.250 1.00 96.50 76 SER A CA 1
ATOM 644 C C . SER A 1 76 ? -0.744 0.545 -3.839 1.00 96.50 76 SER A C 1
ATOM 646 O O . SER A 1 76 ? -0.089 1.040 -2.937 1.00 96.50 76 SER A O 1
ATOM 648 N N . LEU A 1 77 ? -1.942 -0.008 -3.637 1.00 96.75 77 LEU A N 1
ATOM 649 C CA . LEU A 1 77 ? -2.553 -0.099 -2.308 1.00 96.75 77 LEU A CA 1
ATOM 650 C C . LEU A 1 77 ? -1.880 -1.153 -1.405 1.00 96.75 77 LEU A C 1
ATOM 652 O O . LEU A 1 77 ? -2.005 -1.077 -0.189 1.00 96.75 77 LEU A O 1
ATOM 656 N N . ASP A 1 78 ? -1.153 -2.096 -2.007 1.00 96.50 78 ASP A N 1
ATOM 657 C CA . ASP A 1 78 ? -0.504 -3.244 -1.363 1.00 96.50 78 ASP A CA 1
ATOM 658 C C . ASP A 1 78 ? 1.011 -3.051 -1.143 1.00 96.50 78 ASP A C 1
ATOM 660 O O . ASP A 1 78 ? 1.679 -3.968 -0.666 1.00 96.50 78 ASP A O 1
ATOM 664 N N . ALA A 1 79 ? 1.563 -1.908 -1.565 1.00 88.94 79 ALA A N 1
ATOM 665 C CA . ALA A 1 79 ? 2.998 -1.683 -1.766 1.00 88.94 79 ALA A CA 1
ATOM 666 C C . ALA A 1 79 ? 3.723 -0.963 -0.623 1.00 88.94 79 ALA A C 1
ATOM 668 O O . ALA A 1 79 ? 3.085 -0.163 0.095 1.00 88.94 79 ALA A O 1
#

Nearest PDB structures (foldseek):
  8ubd-assembly1_A  TM=8.669E-01  e=4.720E-02  Bordetella phage BPP-1
  8ubb-assembly1_A  TM=7.873E-01  e=2.129E-01  Bordetella phage BPP-1
  6j05-assembly1_B  TM=1.995E-01  e=9.503E+00  Acidithiobacillus ferrooxida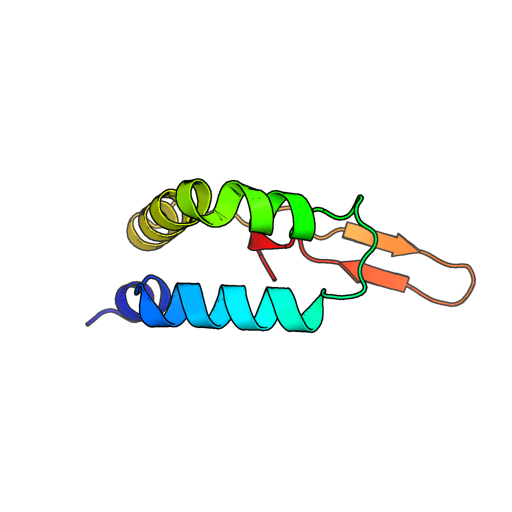ns

pLDDT: mean 95.2, std 5.26, range [56.84, 98.44]